Protein AF-A0A9Q3DVD4-F1 (afdb_monomer)

Radius of gyration: 26.74 Å; Cα contacts (8 Å, |Δi|>4): 117; chains: 1; bounding box: 64×51×64 Å

Organism: NCBI:txid1389203

Mean predicted aligned error: 17.6 Å

Structure (mmCIF, N/CA/C/O backbone):
data_AF-A0A9Q3DVD4-F1
#
_entry.id   AF-A0A9Q3DVD4-F1
#
loop_
_atom_site.group_PDB
_atom_site.id
_atom_site.type_symbol
_atom_site.label_atom_id
_atom_site.label_alt_id
_atom_site.label_comp_id
_atom_site.label_asym_id
_atom_site.label_entity_id
_atom_site.label_seq_id
_atom_site.pdbx_PDB_ins_code
_atom_site.Cartn_x
_atom_site.Cartn_y
_atom_site.Cartn_z
_atom_site.occupancy
_atom_site.B_iso_or_equiv
_atom_site.auth_seq_id
_atom_site.auth_comp_id
_atom_site.auth_asym_id
_atom_site.auth_atom_id
_atom_site.pdbx_PDB_model_num
ATOM 1 N N . MET A 1 1 ? 37.129 -24.972 -15.307 1.00 57.19 1 MET A N 1
ATOM 2 C CA . MET A 1 1 ? 36.811 -24.121 -14.140 1.00 57.19 1 MET A CA 1
ATOM 3 C C . MET A 1 1 ? 35.961 -22.974 -14.659 1.00 57.19 1 MET A C 1
ATOM 5 O O . MET A 1 1 ? 36.439 -22.266 -15.532 1.00 57.19 1 MET A O 1
ATOM 9 N N . ASN A 1 2 ? 34.706 -22.847 -14.224 1.00 63.88 2 ASN A N 1
ATOM 10 C CA . ASN A 1 2 ? 33.818 -21.786 -14.709 1.00 63.88 2 ASN A CA 1
ATOM 11 C C . ASN A 1 2 ? 34.117 -20.495 -13.941 1.00 63.88 2 ASN A C 1
ATOM 13 O O . ASN A 1 2 ? 33.761 -20.376 -12.771 1.00 63.88 2 ASN A O 1
ATOM 17 N N . THR A 1 3 ? 34.811 -19.558 -14.580 1.00 70.94 3 THR A N 1
ATOM 18 C CA . THR A 1 3 ? 35.066 -18.216 -14.048 1.00 70.94 3 THR A CA 1
ATOM 19 C C . THR A 1 3 ? 33.910 -17.303 -14.436 1.00 70.94 3 THR A C 1
ATOM 21 O O . THR A 1 3 ? 33.739 -17.017 -15.619 1.00 70.94 3 THR A O 1
ATOM 24 N N . LEU A 1 4 ? 33.118 -16.867 -13.454 1.00 73.31 4 LEU A N 1
ATOM 25 C CA . LEU A 1 4 ? 32.126 -15.811 -13.653 1.00 73.31 4 LEU A CA 1
ATOM 26 C C . LEU A 1 4 ? 32.848 -14.490 -13.922 1.00 73.31 4 LEU A C 1
ATOM 28 O O . LEU A 1 4 ? 33.840 -14.164 -13.264 1.00 73.31 4 LEU A O 1
ATOM 32 N N . THR A 1 5 ? 32.348 -13.742 -14.893 1.00 80.25 5 THR A N 1
ATOM 33 C CA . THR A 1 5 ? 32.834 -12.395 -15.200 1.00 80.25 5 THR A CA 1
ATOM 34 C C . THR A 1 5 ? 32.473 -11.420 -14.062 1.00 80.25 5 THR A C 1
ATOM 36 O O . THR A 1 5 ? 31.500 -11.650 -13.336 1.00 80.25 5 THR A O 1
ATOM 39 N N . PRO A 1 6 ? 33.231 -10.325 -13.855 1.00 77.38 6 PRO A N 1
ATOM 40 C CA . PRO A 1 6 ? 32.937 -9.349 -12.797 1.00 77.38 6 PRO A CA 1
ATOM 41 C C . PRO A 1 6 ? 31.511 -8.771 -12.849 1.00 77.38 6 PRO A C 1
ATOM 43 O O . PRO A 1 6 ? 30.907 -8.522 -11.805 1.00 77.38 6 PRO A O 1
ATOM 46 N N . ASP A 1 7 ? 30.948 -8.620 -14.048 1.00 76.56 7 ASP A N 1
ATOM 47 C CA . ASP A 1 7 ? 29.588 -8.113 -14.257 1.00 76.56 7 ASP A CA 1
ATOM 48 C C . ASP A 1 7 ? 28.519 -9.116 -13.792 1.00 76.56 7 ASP A C 1
ATOM 50 O O . ASP A 1 7 ? 27.531 -8.743 -13.152 1.00 76.56 7 ASP A O 1
ATOM 54 N N . GLU A 1 8 ? 28.748 -10.411 -14.021 1.00 77.25 8 GLU A N 1
ATOM 55 C CA . GLU A 1 8 ? 27.893 -11.482 -13.501 1.00 77.25 8 GLU A CA 1
ATOM 56 C C . GLU A 1 8 ? 27.942 -11.548 -11.967 1.00 77.25 8 GLU A C 1
ATOM 58 O O . GLU A 1 8 ? 26.916 -11.799 -11.331 1.00 77.25 8 GLU A O 1
ATOM 63 N N . TRP A 1 9 ? 29.097 -11.260 -11.350 1.00 77.25 9 TRP A N 1
ATOM 64 C CA . TRP A 1 9 ? 29.223 -11.183 -9.888 1.00 77.25 9 TRP A CA 1
ATOM 65 C C . TRP A 1 9 ? 28.380 -10.046 -9.295 1.00 77.25 9 TRP A C 1
ATOM 67 O O . TRP A 1 9 ? 27.696 -10.245 -8.285 1.00 77.25 9 TRP A O 1
ATOM 77 N N . LEU A 1 10 ? 28.383 -8.871 -9.936 1.00 77.62 10 LEU A N 1
ATOM 78 C CA . LEU A 1 10 ? 27.596 -7.715 -9.501 1.00 77.62 10 LEU A CA 1
ATOM 79 C C . LEU A 1 10 ? 26.090 -7.987 -9.572 1.00 77.62 10 LEU A C 1
ATOM 81 O O . LEU A 1 10 ? 25.378 -7.708 -8.605 1.00 77.62 10 LEU A O 1
ATOM 85 N N . LEU A 1 11 ? 25.608 -8.577 -10.668 1.00 75.88 11 LEU A N 1
ATOM 86 C CA . LEU A 1 11 ? 24.196 -8.946 -10.822 1.00 75.88 11 LEU A CA 1
ATOM 87 C C . LEU A 1 11 ? 23.770 -9.980 -9.776 1.00 75.88 11 LEU A C 1
ATOM 89 O O . LEU A 1 11 ? 22.758 -9.802 -9.095 1.00 75.88 11 LEU A O 1
ATOM 93 N N . GLN A 1 12 ? 24.585 -11.020 -9.572 1.00 70.62 12 GLN A N 1
ATOM 94 C CA . GLN A 1 12 ? 24.274 -12.071 -8.611 1.00 70.62 12 GLN A CA 1
ATOM 95 C C . GLN A 1 12 ? 24.192 -11.524 -7.181 1.00 70.62 12 GLN A C 1
ATOM 97 O O . GLN A 1 12 ? 23.313 -11.923 -6.426 1.00 70.62 12 GLN A O 1
ATOM 102 N N . ASN A 1 13 ? 25.085 -10.617 -6.777 1.00 74.00 13 ASN A N 1
ATOM 103 C CA . ASN A 1 13 ? 25.049 -10.044 -5.429 1.00 74.00 13 ASN A CA 1
ATOM 104 C C . ASN A 1 13 ? 23.958 -8.986 -5.235 1.00 74.00 13 ASN A C 1
ATOM 106 O O . ASN A 1 13 ? 23.413 -8.887 -4.134 1.00 74.00 13 ASN A O 1
ATOM 110 N N . ALA A 1 14 ? 23.608 -8.229 -6.275 1.00 65.88 14 ALA A N 1
ATOM 111 C CA . ALA A 1 14 ? 22.558 -7.219 -6.193 1.00 65.88 14 ALA A CA 1
ATOM 112 C C . ALA A 1 14 ? 21.170 -7.839 -5.951 1.00 65.88 14 ALA A C 1
ATOM 114 O O . ALA A 1 14 ? 20.396 -7.317 -5.144 1.00 65.88 14 ALA A O 1
ATOM 115 N N . ASP A 1 15 ? 20.870 -8.973 -6.591 1.00 65.44 15 ASP A N 1
ATOM 116 C CA . ASP A 1 15 ? 19.558 -9.622 -6.491 1.00 65.44 15 ASP A CA 1
ATOM 117 C C . ASP A 1 15 ? 19.415 -10.562 -5.283 1.00 65.44 15 ASP A C 1
ATOM 119 O O . ASP A 1 15 ? 18.299 -10.785 -4.818 1.00 65.44 15 ASP A O 1
ATOM 123 N N . LYS A 1 16 ? 20.520 -11.037 -4.688 1.00 69.88 16 LYS A N 1
ATOM 124 C CA . LYS A 1 16 ? 20.510 -11.921 -3.497 1.00 69.88 16 LYS A CA 1
ATOM 125 C C . LYS A 1 16 ? 19.785 -11.337 -2.279 1.00 69.88 16 LYS A C 1
ATOM 127 O O . LYS A 1 16 ? 19.317 -12.090 -1.432 1.00 69.88 16 LYS A O 1
ATOM 132 N N . SER A 1 17 ? 19.712 -10.011 -2.168 1.00 69.62 17 SER A N 1
ATOM 133 C CA . SER A 1 17 ? 19.050 -9.327 -1.045 1.00 69.62 17 SER A CA 1
ATOM 134 C C . SER A 1 17 ? 17.585 -8.970 -1.316 1.00 69.62 17 SER A C 1
ATOM 136 O O . SER A 1 17 ? 16.889 -8.488 -0.419 1.00 69.62 17 SER A O 1
ATOM 138 N N . ARG A 1 18 ? 17.092 -9.192 -2.541 1.00 67.44 18 ARG A N 1
ATOM 139 C CA . ARG A 1 18 ? 15.726 -8.838 -2.924 1.00 67.44 18 ARG A CA 1
ATOM 140 C C . ARG A 1 18 ? 14.787 -9.985 -2.576 1.00 67.44 18 ARG A C 1
ATOM 142 O O . ARG A 1 18 ? 14.821 -11.047 -3.187 1.00 67.44 18 ARG A O 1
ATOM 149 N N . ALA A 1 19 ? 13.915 -9.755 -1.599 1.00 70.56 19 ALA A N 1
ATOM 150 C CA . ALA A 1 19 ? 12.778 -10.636 -1.378 1.00 70.56 19 ALA A CA 1
ATOM 151 C C . ALA A 1 19 ? 11.878 -10.641 -2.624 1.00 70.56 19 ALA A C 1
ATOM 153 O O . ALA A 1 19 ? 11.670 -9.596 -3.250 1.00 70.56 19 ALA A O 1
ATOM 154 N N . SER A 1 20 ? 11.333 -11.811 -2.966 1.00 69.25 20 SER A N 1
ATOM 155 C CA . SER A 1 20 ? 10.346 -11.906 -4.042 1.00 69.25 20 SER A CA 1
ATOM 156 C C . SER A 1 20 ? 9.144 -11.014 -3.710 1.00 69.25 20 SER A C 1
ATOM 158 O O . SER A 1 20 ? 8.685 -11.024 -2.562 1.00 69.25 20 SER A O 1
ATOM 160 N N . PRO A 1 21 ? 8.642 -10.213 -4.667 1.00 71.12 21 PRO A N 1
ATOM 161 C CA . PRO A 1 21 ? 7.489 -9.367 -4.415 1.00 71.12 21 PRO A CA 1
ATOM 162 C C . PRO A 1 21 ? 6.277 -10.230 -4.032 1.00 71.12 21 PRO A C 1
ATOM 164 O O . 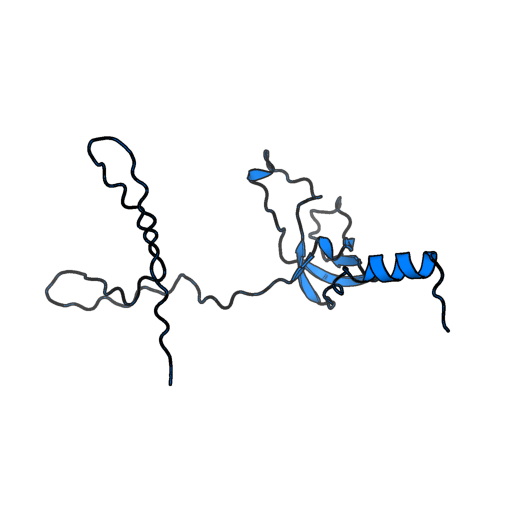PRO A 1 21 ? 6.063 -11.260 -4.666 1.00 71.12 21 PRO A O 1
ATOM 167 N N . PRO A 1 22 ? 5.466 -9.821 -3.043 1.00 76.94 22 PRO A N 1
ATOM 168 C CA . PRO A 1 22 ? 4.201 -10.487 -2.758 1.00 76.94 22 PRO A CA 1
ATOM 169 C C . PRO A 1 22 ? 3.310 -10.538 -4.003 1.00 76.94 22 PRO A C 1
ATOM 171 O O . PRO A 1 22 ? 3.065 -9.514 -4.646 1.00 76.94 22 PRO A O 1
ATOM 174 N N . ASP A 1 23 ? 2.797 -11.712 -4.349 1.00 79.88 23 ASP A N 1
ATOM 175 C CA . ASP A 1 23 ? 1.856 -11.809 -5.457 1.00 79.88 23 ASP A CA 1
ATOM 176 C C . ASP A 1 23 ? 0.483 -11.300 -5.025 1.00 79.88 23 ASP A C 1
ATOM 178 O O . ASP A 1 23 ? -0.122 -11.793 -4.071 1.00 79.88 23 ASP A O 1
ATOM 182 N N . PHE A 1 24 ? -0.011 -10.294 -5.745 1.00 87.62 24 PHE A N 1
ATOM 183 C CA . PHE A 1 24 ? -1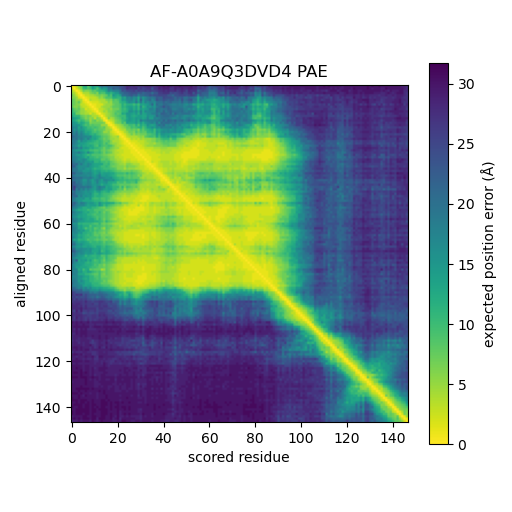.370 -9.808 -5.587 1.00 87.62 24 PHE A CA 1
ATOM 184 C C . PHE A 1 24 ? -2.227 -10.269 -6.757 1.00 87.62 24 PHE A C 1
ATOM 186 O O . PHE A 1 24 ? -1.853 -10.106 -7.923 1.00 87.62 24 PHE A O 1
ATOM 193 N N . ASN A 1 25 ? -3.412 -10.782 -6.444 1.00 89.69 25 ASN A N 1
ATOM 194 C CA . ASN A 1 25 ? -4.385 -11.181 -7.445 1.00 89.69 25 ASN A CA 1
ATOM 195 C C . ASN A 1 25 ? -5.406 -10.058 -7.694 1.00 89.69 25 ASN A C 1
ATOM 197 O O . ASN A 1 25 ? -5.747 -9.308 -6.770 1.00 89.69 25 ASN A O 1
ATOM 201 N N . PRO A 1 26 ? -5.933 -9.933 -8.925 1.00 92.25 26 PRO A N 1
ATOM 202 C CA . PRO A 1 26 ? -7.112 -9.116 -9.188 1.00 92.25 26 PRO A CA 1
ATOM 203 C C . PRO A 1 26 ? -8.244 -9.448 -8.206 1.00 92.25 26 PRO A C 1
ATOM 205 O O . PRO A 1 26 ? -8.500 -10.612 -7.911 1.00 92.25 26 PRO A O 1
ATOM 208 N N . GLY A 1 27 ? -8.905 -8.422 -7.674 1.00 92.00 27 GLY A N 1
ATOM 209 C CA . GLY A 1 27 ? -9.948 -8.548 -6.655 1.00 92.00 27 GLY A CA 1
ATOM 210 C C . GLY A 1 27 ? -9.443 -8.530 -5.209 1.00 92.00 27 GLY A C 1
ATOM 211 O O . GLY A 1 27 ? -10.249 -8.338 -4.301 1.00 92.00 27 GLY A O 1
ATOM 212 N N . ASN A 1 28 ? -8.135 -8.659 -4.958 1.00 93.06 28 ASN A N 1
ATOM 213 C CA . ASN A 1 28 ? -7.600 -8.450 -3.613 1.00 93.06 28 ASN A CA 1
ATOM 214 C C . ASN A 1 28 ? -7.781 -6.992 -3.180 1.00 93.06 28 ASN A C 1
ATOM 216 O O . ASN A 1 28 ? -7.546 -6.062 -3.956 1.00 93.06 28 ASN A O 1
ATOM 220 N N . MET A 1 29 ? -8.177 -6.815 -1.921 1.00 94.06 29 MET A N 1
ATOM 221 C CA . MET A 1 29 ? -8.221 -5.513 -1.268 1.00 94.06 29 MET A CA 1
ATOM 222 C C . MET A 1 29 ? -6.821 -5.170 -0.763 1.00 94.06 29 MET A C 1
ATOM 224 O O . MET A 1 29 ? -6.175 -5.990 -0.107 1.00 94.06 29 MET A O 1
ATOM 228 N N . VAL A 1 30 ? -6.347 -3.963 -1.060 1.00 94.69 30 VAL A N 1
ATOM 229 C CA . VAL A 1 30 ? -5.034 -3.485 -0.618 1.00 94.69 30 VAL A CA 1
ATOM 230 C C . VAL A 1 30 ? -5.117 -2.080 -0.048 1.00 94.69 30 VAL A C 1
ATOM 232 O O . VAL A 1 30 ? -5.833 -1.228 -0.565 1.00 94.69 30 VAL A O 1
ATOM 235 N N . TRP A 1 31 ? -4.349 -1.837 1.003 1.00 95.00 31 TRP A N 1
ATOM 236 C CA . TRP A 1 31 ? -4.047 -0.506 1.498 1.00 95.00 31 TRP A CA 1
ATOM 237 C C . TRP A 1 31 ? -3.040 0.181 0.578 1.00 95.00 31 TRP A C 1
ATOM 239 O O . TRP A 1 31 ? -2.069 -0.434 0.130 1.00 95.00 31 TRP A O 1
ATOM 249 N N . LEU A 1 32 ? -3.239 1.476 0.343 1.00 94.69 32 LEU A N 1
ATOM 250 C CA . LEU A 1 32 ? -2.343 2.311 -0.454 1.00 94.69 32 LEU A CA 1
ATOM 251 C C . LEU A 1 32 ? -1.559 3.273 0.441 1.00 94.69 32 LEU A C 1
ATOM 253 O O . LEU A 1 32 ? -2.134 4.020 1.228 1.00 94.69 32 LEU A O 1
ATOM 257 N N . SER A 1 33 ? -0.237 3.308 0.310 1.00 94.38 33 SER A N 1
ATOM 258 C CA . SER A 1 33 ? 0.592 4.219 1.097 1.00 94.38 33 SER A CA 1
ATOM 259 C C . SER A 1 33 ? 0.359 5.682 0.705 1.00 94.38 33 SER A C 1
ATOM 261 O O . SER A 1 33 ? 0.452 6.052 -0.465 1.00 94.38 33 SER A O 1
ATOM 263 N N . SER A 1 34 ? 0.155 6.552 1.695 1.00 91.38 34 SER A N 1
ATOM 264 C CA . SER A 1 34 ? -0.045 7.993 1.480 1.00 91.38 34 SER A CA 1
ATOM 265 C C . SER A 1 34 ? 1.246 8.782 1.233 1.00 91.38 34 SER A C 1
ATOM 267 O O . SER A 1 34 ? 1.195 9.992 1.026 1.00 91.38 34 SER A O 1
ATOM 269 N N . LYS A 1 35 ? 2.418 8.128 1.238 1.00 88.06 35 LYS A N 1
ATOM 270 C CA . LYS A 1 35 ? 3.741 8.782 1.164 1.00 88.06 35 LYS A CA 1
ATOM 271 C C . LYS A 1 35 ? 3.865 9.811 0.036 1.00 88.06 35 LYS A C 1
ATOM 273 O O . LYS A 1 35 ? 4.477 10.856 0.256 1.00 88.06 35 LYS A O 1
ATOM 278 N N . ASN A 1 36 ? 3.275 9.509 -1.121 1.00 86.50 36 ASN A N 1
ATOM 279 C CA . ASN A 1 36 ? 3.364 10.309 -2.346 1.00 86.50 36 ASN A CA 1
ATOM 280 C C . ASN A 1 36 ? 2.043 11.011 -2.701 1.00 86.50 36 ASN A C 1
ATOM 282 O O . ASN A 1 36 ? 1.908 11.556 -3.794 1.00 86.50 36 ASN A O 1
ATOM 286 N N . ILE A 1 37 ? 1.056 10.988 -1.804 1.00 87.56 37 ILE A N 1
ATOM 287 C CA . ILE A 1 37 ? -0.271 11.555 -2.040 1.00 87.56 37 ILE A CA 1
ATOM 288 C C . ILE A 1 37 ? -0.417 12.803 -1.178 1.00 87.56 37 ILE A C 1
ATOM 290 O O . ILE A 1 37 ? -0.257 12.767 0.041 1.00 87.56 37 ILE A O 1
ATOM 294 N N . LYS A 1 38 ? -0.717 13.932 -1.823 1.00 84.06 38 LYS A N 1
ATOM 295 C CA . LYS A 1 38 ? -1.016 15.183 -1.124 1.00 84.06 38 LYS A CA 1
ATOM 296 C C . LYS A 1 38 ? -2.311 15.017 -0.328 1.00 84.06 38 LYS A C 1
ATOM 298 O O . LYS A 1 38 ? -3.367 14.766 -0.901 1.00 84.06 38 LYS A O 1
ATOM 303 N N . SER A 1 39 ? -2.210 15.147 0.991 1.00 82.88 39 SER A N 1
ATOM 304 C CA . SER A 1 39 ? -3.365 15.181 1.888 1.00 82.88 39 SER A CA 1
ATOM 305 C C . SER A 1 39 ? -3.876 16.614 2.019 1.00 82.88 39 SER A C 1
ATOM 307 O O . SER A 1 39 ? -3.086 17.554 2.001 1.00 82.88 39 SER A O 1
ATOM 309 N N . ALA A 1 40 ? -5.186 16.778 2.200 1.00 83.19 40 ALA A N 1
ATOM 310 C CA . ALA A 1 40 ? -5.789 18.071 2.530 1.00 83.19 40 ALA A CA 1
ATOM 311 C C . ALA A 1 40 ? -5.484 18.523 3.973 1.00 83.19 40 ALA A C 1
ATOM 313 O O . ALA A 1 40 ? -5.790 19.652 4.347 1.00 83.19 40 ALA A O 1
ATOM 314 N N . ARG A 1 41 ? -4.912 17.644 4.809 1.00 84.81 41 ARG A N 1
ATOM 315 C CA . ARG A 1 41 ? -4.605 17.966 6.205 1.00 84.81 41 ARG A CA 1
ATOM 316 C C . ARG A 1 41 ? -3.418 18.933 6.320 1.00 84.81 41 ARG A C 1
ATOM 318 O O . ARG A 1 41 ? -2.469 18.822 5.547 1.00 84.81 41 ARG A O 1
ATOM 325 N N . PRO A 1 42 ? -3.415 19.814 7.339 1.00 82.69 42 PRO A N 1
ATOM 326 C CA . PRO A 1 42 ? -2.387 20.845 7.495 1.00 82.69 42 PRO A CA 1
ATOM 327 C C . PRO A 1 42 ? -1.007 20.282 7.859 1.00 82.69 42 PRO A C 1
ATOM 329 O O . PRO A 1 42 ? 0.007 20.905 7.563 1.00 82.69 42 PRO A O 1
ATOM 332 N N . THR A 1 43 ? -0.939 19.107 8.501 1.00 84.88 43 THR A N 1
ATOM 333 C CA . THR A 1 43 ? 0.331 18.488 8.906 1.00 84.88 43 THR A CA 1
ATOM 334 C C . THR A 1 43 ? 0.395 17.004 8.555 1.00 84.88 43 THR A C 1
ATOM 336 O O . THR A 1 43 ? -0.557 16.246 8.750 1.00 84.88 43 THR A O 1
ATOM 339 N N . LYS A 1 44 ? 1.573 16.557 8.098 1.00 84.50 44 LYS A N 1
ATOM 340 C CA . LYS A 1 44 ? 1.846 15.150 7.747 1.00 84.50 44 LYS A CA 1
ATOM 341 C C . LYS A 1 44 ? 1.791 14.206 8.956 1.00 84.50 44 LYS A C 1
ATOM 343 O O . LYS A 1 44 ? 1.504 13.025 8.808 1.00 84.50 44 LYS A O 1
ATOM 348 N N . LYS A 1 45 ? 2.026 14.715 10.172 1.00 84.38 45 LYS A N 1
ATOM 349 C CA . LYS A 1 45 ? 1.950 13.917 11.410 1.00 84.38 45 LYS A CA 1
ATOM 350 C C . LYS A 1 45 ? 0.527 13.42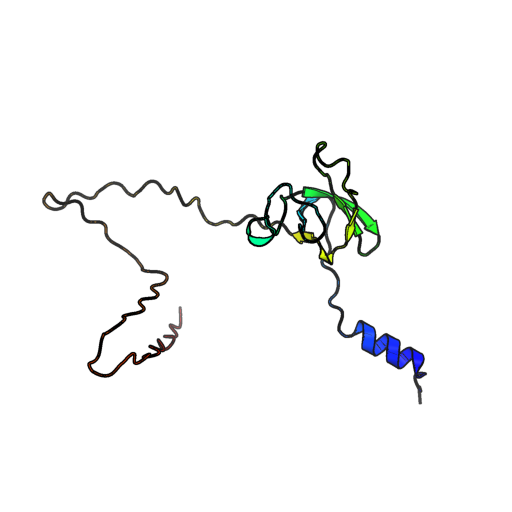9 11.699 1.00 84.38 45 LYS A C 1
ATOM 352 O O . LYS A 1 45 ? 0.361 12.376 12.301 1.00 84.38 45 LYS A O 1
ATOM 357 N N . LEU A 1 46 ? -0.474 14.188 11.254 1.00 85.69 46 LEU A N 1
ATOM 358 C CA . LEU A 1 46 ? -1.889 13.866 11.425 1.00 85.69 46 LEU A CA 1
ATOM 359 C C . LEU A 1 46 ? -2.525 13.294 10.154 1.00 85.69 46 LEU A C 1
ATOM 361 O O . LEU A 1 46 ? -3.734 13.071 10.144 1.00 85.69 46 LEU A O 1
ATOM 365 N N . SER A 1 47 ? -1.758 13.095 9.077 1.00 87.38 47 SER A N 1
ATOM 366 C CA . SER A 1 47 ? -2.266 12.443 7.870 1.00 87.38 47 SER A CA 1
ATOM 367 C C . SER A 1 47 ? -2.273 10.930 8.036 1.00 87.38 47 SER A C 1
ATOM 369 O O . SER A 1 47 ? -1.362 10.357 8.634 1.00 87.38 47 SER A O 1
ATOM 371 N N . GLU A 1 48 ? -3.279 10.286 7.456 1.00 89.88 48 GLU A N 1
ATOM 372 C CA . GLU A 1 48 ? -3.344 8.831 7.352 1.00 89.88 48 GLU A CA 1
ATOM 373 C C . GLU A 1 48 ? -2.088 8.298 6.664 1.00 89.88 48 GLU A C 1
ATOM 375 O O . GLU A 1 48 ? -1.668 8.831 5.639 1.00 89.88 48 GLU A O 1
ATOM 380 N N . ARG A 1 49 ? -1.474 7.251 7.220 1.00 91.12 49 ARG A N 1
ATOM 381 C CA . ARG A 1 49 ? -0.299 6.588 6.625 1.00 91.12 49 ARG A CA 1
ATOM 382 C C . ARG A 1 49 ? -0.686 5.648 5.480 1.00 91.12 49 ARG A C 1
ATOM 384 O O . ARG A 1 49 ? 0.061 5.510 4.509 1.00 91.12 49 ARG A O 1
ATOM 391 N N . TRP A 1 50 ? -1.838 5.008 5.632 1.00 93.44 50 TRP A N 1
ATOM 392 C CA . TRP A 1 50 ? -2.417 4.054 4.703 1.00 93.44 50 TRP A CA 1
ATOM 393 C C . TRP A 1 50 ? -3.825 4.514 4.375 1.00 93.44 50 TRP A C 1
ATOM 395 O O . TRP A 1 50 ? -4.640 4.739 5.265 1.00 93.44 50 TRP A O 1
ATOM 405 N N . LEU A 1 51 ? -4.066 4.699 3.090 1.00 92.25 51 LEU A N 1
ATOM 406 C CA . LEU A 1 51 ? -5.347 5.054 2.517 1.00 92.25 51 LEU A CA 1
ATOM 407 C C . LEU A 1 51 ? -6.087 3.768 2.194 1.00 92.25 51 LEU A C 1
ATOM 409 O O . LEU A 1 51 ? -5.428 2.794 1.833 1.00 92.25 51 LEU A O 1
ATOM 413 N N . GLY A 1 52 ? -7.413 3.831 2.332 1.00 88.94 52 GLY A N 1
ATOM 414 C CA . GLY A 1 52 ? -8.393 2.741 2.350 1.00 88.94 52 GLY A CA 1
ATOM 415 C C . GLY A 1 52 ? -8.103 1.460 1.557 1.00 88.94 52 GLY A C 1
ATOM 416 O O . GLY A 1 52 ? -7.286 1.432 0.640 1.00 88.94 52 GLY A O 1
ATOM 417 N N . PRO A 1 53 ? -8.840 0.379 1.853 1.00 93.19 5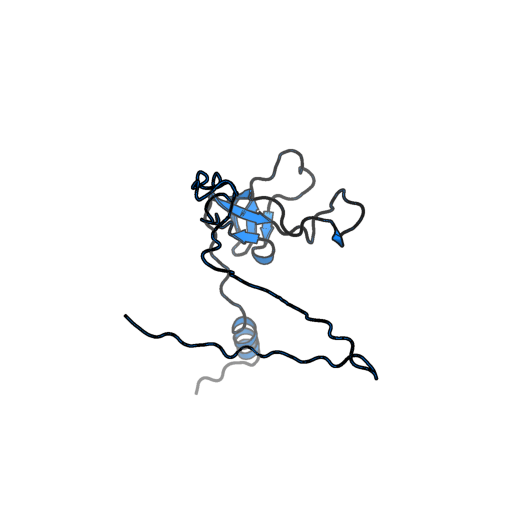3 PRO A N 1
ATOM 418 C CA . PRO A 1 53 ? -8.778 -0.810 1.025 1.00 93.19 53 PRO A CA 1
ATOM 419 C C . PRO A 1 53 ? -9.329 -0.498 -0.370 1.00 93.19 53 PRO A C 1
ATOM 421 O O . PRO A 1 53 ? -10.517 -0.223 -0.544 1.00 93.19 53 PRO A O 1
ATOM 424 N N . PHE A 1 54 ? -8.460 -0.555 -1.373 1.00 94.94 54 PHE A N 1
ATOM 425 C CA . PHE A 1 54 ? -8.830 -0.457 -2.778 1.00 94.94 54 PHE A CA 1
ATOM 426 C C . PHE A 1 54 ? -8.702 -1.829 -3.435 1.00 94.94 54 PHE A C 1
ATOM 428 O O . PHE A 1 54 ? -7.710 -2.525 -3.203 1.00 94.94 54 PHE A O 1
ATOM 435 N N . PRO A 1 55 ? -9.662 -2.237 -4.278 1.00 95.44 55 PRO A N 1
ATOM 436 C CA . PRO A 1 55 ? -9.538 -3.487 -4.998 1.00 95.44 55 PRO A CA 1
ATOM 437 C C . PRO A 1 55 ? -8.558 -3.332 -6.165 1.00 95.44 55 PRO A C 1
ATOM 439 O O . PRO A 1 55 ? -8.591 -2.346 -6.915 1.00 95.44 55 PRO A O 1
ATOM 442 N N . ILE A 1 56 ? -7.705 -4.337 -6.344 1.00 95.69 56 ILE A N 1
ATOM 443 C CA . ILE A 1 56 ? -6.830 -4.456 -7.512 1.00 95.69 56 ILE A CA 1
ATOM 444 C C . ILE A 1 56 ? -7.670 -4.860 -8.723 1.00 95.69 56 ILE A C 1
ATOM 446 O O . ILE A 1 56 ? -8.371 -5.866 -8.696 1.00 95.69 56 ILE A O 1
ATOM 450 N N . LEU A 1 57 ? -7.569 -4.100 -9.810 1.00 95.94 57 LEU A N 1
ATOM 451 C CA . LEU A 1 57 ? -8.222 -4.410 -11.080 1.00 95.94 57 LEU A CA 1
ATOM 452 C C . LEU A 1 57 ? -7.387 -5.372 -11.922 1.00 95.94 57 LEU A C 1
ATOM 454 O O . LEU A 1 57 ? -7.911 -6.346 -12.450 1.00 95.94 57 LEU A O 1
ATOM 458 N N . LYS A 1 58 ? -6.091 -5.085 -12.078 1.00 94.38 58 LYS A N 1
ATOM 459 C CA . LYS A 1 58 ? -5.166 -5.919 -12.857 1.00 94.38 58 LYS A CA 1
ATOM 460 C C . LYS A 1 58 ? -3.706 -5.624 -12.533 1.00 94.38 58 LYS A C 1
ATOM 462 O O . LYS A 1 58 ? -3.364 -4.514 -12.123 1.00 94.38 58 LYS A O 1
ATOM 467 N N . LYS A 1 59 ? -2.840 -6.602 -12.795 1.00 93.69 59 LYS A N 1
ATOM 468 C CA . LYS A 1 59 ? -1.386 -6.417 -12.853 1.00 93.69 59 LYS A CA 1
ATOM 469 C C . LYS A 1 59 ? -1.032 -5.748 -14.182 1.00 93.69 59 LYS A C 1
ATOM 471 O O . LYS A 1 59 ? -1.459 -6.217 -15.233 1.00 93.69 59 LYS A O 1
ATOM 476 N N . VAL A 1 60 ? -0.325 -4.621 -14.131 1.00 92.06 60 VAL A N 1
ATOM 477 C CA . VAL A 1 60 ? 0.085 -3.868 -15.331 1.00 92.06 60 VAL A CA 1
ATOM 478 C C . VAL A 1 60 ? 1.486 -4.292 -15.750 1.00 92.06 60 VAL A C 1
ATOM 480 O O . VAL A 1 60 ? 1.712 -4.614 -16.909 1.00 92.06 60 VAL A O 1
ATOM 483 N N . ILE A 1 61 ? 2.413 -4.317 -14.790 1.00 89.81 61 ILE A N 1
ATOM 484 C CA . ILE A 1 61 ? 3.810 -4.746 -14.949 1.00 89.81 61 ILE A CA 1
ATOM 485 C C . ILE A 1 61 ? 4.161 -5.642 -13.750 1.00 89.81 61 ILE A C 1
ATOM 487 O O . ILE A 1 61 ? 3.441 -5.663 -12.750 1.00 89.81 61 ILE A O 1
ATOM 491 N N . THR A 1 62 ? 5.285 -6.359 -13.806 1.00 87.94 62 THR A N 1
ATOM 492 C CA . THR A 1 62 ? 5.819 -7.227 -12.743 1.00 87.94 62 THR A CA 1
ATOM 493 C C . THR A 1 62 ? 5.713 -6.628 -11.338 1.00 87.94 62 THR A C 1
ATOM 495 O O . THR A 1 62 ? 5.451 -7.362 -10.388 1.00 87.94 62 THR A O 1
ATOM 498 N N . HIS A 1 63 ? 5.905 -5.314 -11.185 1.00 88.81 63 HIS A N 1
ATOM 499 C CA . HIS A 1 63 ? 5.916 -4.628 -9.886 1.00 88.81 63 HIS A CA 1
ATOM 500 C C . HIS A 1 63 ? 4.878 -3.507 -9.779 1.00 88.81 63 HIS A C 1
ATOM 502 O O . HIS A 1 63 ? 4.974 -2.709 -8.850 1.00 88.81 63 HIS A O 1
ATOM 508 N N . ALA A 1 64 ? 3.915 -3.420 -10.704 1.00 92.38 64 ALA A N 1
ATOM 509 C CA . ALA A 1 64 ? 2.924 -2.348 -10.728 1.00 92.38 64 ALA A CA 1
ATOM 510 C C . ALA A 1 64 ? 1.504 -2.870 -10.980 1.00 92.38 64 ALA A C 1
ATOM 512 O O . ALA A 1 64 ? 1.258 -3.627 -11.924 1.00 92.38 64 ALA A O 1
ATOM 513 N N . TYR A 1 65 ? 0.564 -2.416 -10.156 1.00 94.88 65 TYR A N 1
ATOM 514 C CA . TYR A 1 65 ? -0.829 -2.855 -10.153 1.00 94.88 65 TYR A CA 1
ATOM 515 C C . TYR A 1 65 ? -1.773 -1.673 -10.353 1.00 94.88 65 TYR A C 1
ATOM 517 O O . TYR A 1 65 ? -1.525 -0.572 -9.863 1.00 94.88 65 TYR A O 1
ATOM 525 N N . HIS A 1 66 ? -2.864 -1.911 -11.078 1.00 95.75 66 HIS A N 1
ATOM 526 C CA . HIS A 1 66 ? -3.935 -0.946 -11.293 1.00 95.75 66 HIS A CA 1
ATOM 527 C C . HIS A 1 66 ? -4.983 -1.107 -10.188 1.00 95.75 66 HIS A C 1
ATOM 529 O O . HIS A 1 66 ? -5.572 -2.180 -10.058 1.00 95.75 66 HIS A O 1
ATOM 535 N N . LEU A 1 67 ? -5.227 -0.051 -9.415 1.00 95.94 67 LEU A N 1
ATOM 536 C CA . LEU A 1 67 ? -6.243 0.002 -8.366 1.00 95.94 67 LEU A CA 1
ATOM 537 C C . LEU A 1 67 ? -7.519 0.697 -8.837 1.00 95.94 67 LEU A C 1
ATOM 539 O O . LEU A 1 67 ? -7.477 1.653 -9.612 1.00 95.94 67 LEU A O 1
ATOM 543 N N . LYS A 1 68 ? -8.663 0.277 -8.296 1.00 95.56 68 LYS A N 1
ATOM 544 C CA . LYS A 1 68 ? -9.919 1.017 -8.441 1.00 95.56 68 LYS A CA 1
ATOM 545 C C . LYS A 1 68 ? -9.952 2.171 -7.439 1.00 95.56 68 LYS A C 1
ATOM 547 O O . LYS A 1 68 ? -10.376 1.999 -6.298 1.00 95.56 68 LYS A O 1
ATOM 552 N N . LEU A 1 69 ? -9.500 3.345 -7.871 1.00 94.19 69 LEU A N 1
ATOM 553 C CA . LEU A 1 69 ? -9.562 4.550 -7.049 1.00 94.19 69 LEU A CA 1
ATOM 554 C C . LEU A 1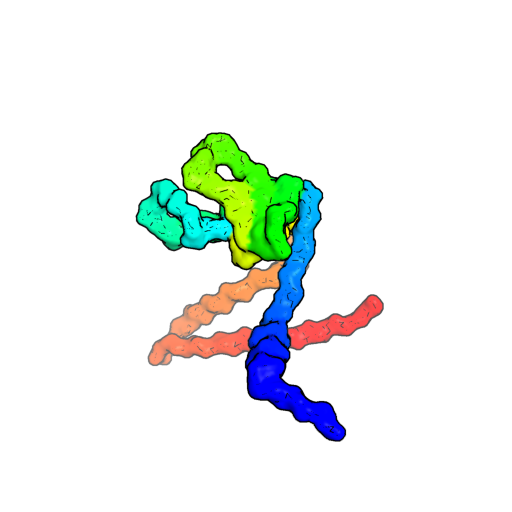 69 ? -10.964 5.190 -7.066 1.00 94.19 69 LEU A C 1
ATOM 556 O O . LEU A 1 69 ? -11.700 5.050 -8.049 1.00 94.19 69 LEU A O 1
ATOM 560 N N . PRO A 1 70 ? -11.340 5.930 -6.008 1.00 91.88 70 PRO A N 1
ATOM 561 C CA . PRO A 1 70 ? -12.559 6.726 -5.985 1.00 91.88 70 PRO A CA 1
ATOM 562 C C . PRO A 1 70 ? -12.549 7.798 -7.080 1.00 91.88 70 PRO A C 1
ATOM 564 O O . PRO A 1 70 ? -11.521 8.419 -7.351 1.00 91.88 70 PRO A O 1
ATOM 567 N N . SER A 1 71 ? -13.719 8.099 -7.645 1.00 90.00 71 SER A N 1
ATOM 568 C CA . SER A 1 71 ? -13.877 9.102 -8.711 1.00 90.00 71 SER A CA 1
ATOM 569 C C . SER A 1 71 ? -13.470 10.523 -8.304 1.00 90.00 71 SER A C 1
ATOM 571 O O . SER A 1 71 ? -13.216 11.348 -9.174 1.00 90.00 71 SER A O 1
ATOM 573 N N . GLN A 1 72 ? -13.381 10.814 -7.006 1.00 89.38 72 GLN A N 1
ATOM 574 C CA . GLN A 1 72 ? -12.876 12.078 -6.458 1.00 89.38 72 GLN A CA 1
ATOM 575 C C . GLN A 1 72 ? -11.355 12.259 -6.631 1.00 89.38 72 GLN A C 1
ATOM 577 O O . GLN A 1 72 ? -10.858 13.381 -6.592 1.00 89.38 72 GLN A O 1
ATOM 582 N N . TRP A 1 73 ? -10.593 11.182 -6.846 1.00 89.44 73 TRP A N 1
ATOM 583 C CA . TRP A 1 73 ? -9.125 11.207 -6.920 1.00 89.44 73 TRP A CA 1
ATOM 584 C C . TRP A 1 73 ? -8.608 11.193 -8.362 1.00 89.44 73 TRP A C 1
ATOM 586 O O . TRP A 1 73 ? -7.612 10.547 -8.670 1.00 89.44 73 TRP A O 1
ATOM 596 N N . LYS A 1 74 ? -9.271 11.930 -9.262 1.00 85.81 74 LYS A N 1
ATOM 597 C CA . LYS A 1 74 ? -8.933 11.942 -10.702 1.00 85.81 74 LYS A CA 1
ATOM 598 C C . LYS A 1 74 ? -7.511 12.418 -11.006 1.00 85.81 74 LYS A C 1
ATOM 600 O O . LYS A 1 74 ? -6.969 12.073 -12.046 1.00 85.81 74 LYS A O 1
ATOM 605 N N . TRP A 1 75 ? -6.928 13.226 -10.122 1.00 89.62 75 TRP A N 1
ATOM 606 C CA . TRP A 1 75 ? -5.577 13.770 -10.279 1.00 89.62 75 TRP A CA 1
ATOM 607 C C . TRP A 1 75 ? -4.471 12.772 -9.897 1.00 89.62 75 TRP A C 1
ATOM 609 O O . TRP A 1 75 ? -3.301 13.034 -10.161 1.00 89.62 75 TRP A O 1
ATOM 619 N N . ILE A 1 76 ? -4.820 11.642 -9.271 1.00 91.56 76 ILE A N 1
ATOM 620 C CA . ILE A 1 76 ? -3.875 10.597 -8.874 1.00 91.56 76 ILE A CA 1
ATOM 621 C C . ILE A 1 76 ? -3.900 9.490 -9.928 1.00 91.56 76 ILE A C 1
ATOM 623 O O . ILE A 1 76 ? -4.960 8.971 -10.276 1.00 91.56 76 ILE A O 1
ATOM 627 N N . HIS A 1 77 ? -2.726 9.088 -10.412 1.00 92.69 77 HIS A N 1
ATOM 628 C CA . HIS A 1 77 ? -2.625 7.952 -11.324 1.00 92.69 77 HIS A CA 1
ATOM 629 C C . HIS A 1 77 ? -3.027 6.647 -10.617 1.00 92.69 77 HIS A C 1
ATOM 631 O O . HIS A 1 77 ? -2.530 6.374 -9.527 1.00 92.69 77 HIS A O 1
ATOM 637 N N . PRO A 1 78 ? -3.876 5.800 -11.228 1.00 94.19 78 PRO A N 1
ATOM 638 C CA . PRO A 1 78 ? -4.414 4.612 -10.565 1.00 94.19 78 PRO A CA 1
ATOM 639 C C . PRO A 1 78 ? -3.456 3.406 -10.577 1.00 94.19 78 PRO A C 1
ATOM 641 O O . PRO A 1 78 ? -3.837 2.316 -10.152 1.00 94.19 78 PRO A O 1
ATOM 644 N N . VAL A 1 79 ? -2.225 3.570 -11.076 1.00 94.88 79 VAL A N 1
ATOM 645 C CA . VAL A 1 79 ? -1.211 2.510 -11.167 1.00 94.88 79 VAL A CA 1
ATOM 646 C C . VAL A 1 79 ? -0.126 2.751 -10.123 1.00 94.88 79 VAL A C 1
ATOM 648 O O . VAL A 1 79 ? 0.528 3.792 -10.137 1.00 94.88 79 VAL A O 1
ATOM 651 N N . PHE A 1 80 ? 0.092 1.771 -9.246 1.00 94.31 80 PHE A N 1
ATOM 652 C CA . PHE A 1 80 ? 1.016 1.881 -8.117 1.00 94.31 80 PHE A CA 1
ATOM 653 C C . PHE A 1 80 ? 2.001 0.723 -8.059 1.00 94.31 80 PHE A C 1
ATOM 655 O O . PHE A 1 80 ? 1.673 -0.411 -8.411 1.00 94.31 80 PHE A O 1
ATOM 662 N N . GLN A 1 81 ? 3.209 1.017 -7.576 1.00 93.00 81 GLN A N 1
ATOM 663 C CA . GLN A 1 81 ? 4.238 0.012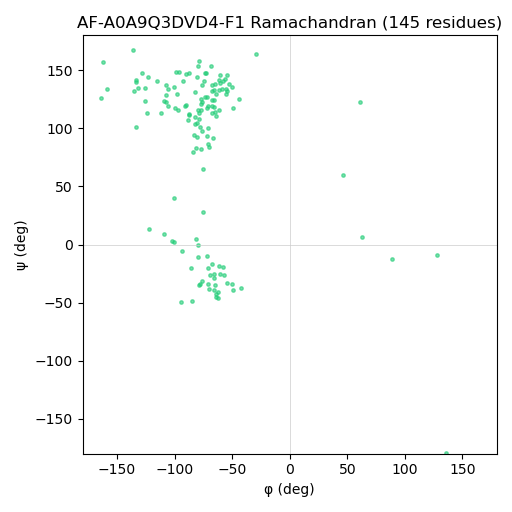 -7.342 1.00 93.00 81 GLN A CA 1
ATOM 664 C C . GLN A 1 81 ? 3.904 -0.845 -6.111 1.00 93.00 81 GLN A C 1
ATOM 666 O O . GLN A 1 81 ? 3.375 -0.340 -5.125 1.00 93.00 81 GLN A O 1
ATOM 671 N N . ILE A 1 82 ? 4.300 -2.118 -6.134 1.00 91.56 82 ILE A N 1
ATOM 672 C CA . ILE A 1 82 ? 4.153 -3.090 -5.038 1.00 91.56 82 ILE A CA 1
ATOM 673 C C . ILE A 1 82 ? 4.646 -2.589 -3.671 1.00 91.56 82 ILE A C 1
ATOM 675 O O . ILE A 1 82 ? 4.042 -2.899 -2.655 1.00 91.56 82 ILE A O 1
ATOM 679 N N . SER A 1 83 ? 5.693 -1.761 -3.635 1.00 91.25 83 SER A N 1
ATOM 680 C CA . SER A 1 83 ? 6.261 -1.184 -2.405 1.00 91.25 83 SER A CA 1
ATOM 681 C C . SER A 1 83 ? 5.340 -0.181 -1.698 1.00 91.25 83 SER A C 1
ATOM 683 O O . SER A 1 83 ? 5.570 0.164 -0.537 1.00 91.25 83 SER A O 1
ATOM 685 N N . LEU A 1 84 ? 4.320 0.315 -2.400 1.00 93.25 84 LEU A N 1
ATOM 686 C CA . LEU A 1 84 ? 3.318 1.247 -1.887 1.00 93.25 84 LEU A CA 1
ATOM 687 C C . LEU A 1 84 ? 2.009 0.546 -1.513 1.00 93.25 84 LEU A C 1
ATOM 689 O O . LEU A 1 84 ? 1.070 1.232 -1.113 1.00 93.25 84 LEU A O 1
ATOM 693 N N . LEU A 1 85 ? 1.940 -0.779 -1.651 1.00 93.50 85 LEU A N 1
ATOM 694 C CA . LEU A 1 85 ? 0.742 -1.574 -1.416 1.00 93.50 85 LEU A CA 1
ATOM 695 C C . LEU A 1 85 ? 0.952 -2.518 -0.237 1.00 93.50 85 LEU A C 1
ATOM 697 O O . LEU A 1 85 ? 2.010 -3.127 -0.092 1.00 93.50 85 LEU A O 1
ATOM 701 N N . GLU A 1 86 ? -0.082 -2.675 0.577 1.00 92.19 86 GLU A N 1
ATOM 702 C CA . GLU A 1 86 ? -0.119 -3.666 1.648 1.00 92.19 86 GLU A CA 1
ATOM 703 C C . GLU A 1 86 ? -1.440 -4.435 1.582 1.00 92.19 86 GLU A C 1
ATOM 705 O O . GLU A 1 86 ? -2.499 -3.844 1.388 1.00 92.19 86 GLU A O 1
ATOM 710 N N . LEU A 1 87 ? -1.393 -5.764 1.707 1.00 92.00 87 LEU A N 1
ATOM 711 C CA . LEU A 1 87 ? -2.600 -6.586 1.618 1.00 92.00 87 LEU A CA 1
ATOM 712 C C . LEU A 1 87 ? -3.556 -6.254 2.771 1.00 92.00 87 LEU A C 1
ATOM 714 O O . LEU A 1 87 ? -3.159 -6.262 3.939 1.00 92.00 87 LEU A O 1
ATOM 718 N N . PHE A 1 88 ? -4.823 -5.997 2.454 1.00 90.38 88 PHE A N 1
ATOM 719 C CA . PHE A 1 88 ? -5.851 -5.788 3.465 1.00 90.38 88 PHE A CA 1
ATOM 720 C C . PHE A 1 88 ? -6.163 -7.115 4.162 1.00 90.38 88 PHE A C 1
ATOM 722 O O . PHE A 1 88 ? -6.610 -8.071 3.529 1.00 90.38 88 PHE A O 1
ATOM 729 N N . LYS A 1 89 ? -5.935 -7.168 5.476 1.00 85.06 89 LYS A N 1
ATOM 730 C CA . LYS A 1 89 ? -6.303 -8.302 6.327 1.00 85.06 89 LYS A CA 1
ATOM 731 C C . LYS A 1 89 ? -7.512 -7.902 7.159 1.00 85.06 89 LYS A C 1
ATOM 733 O O . LYS A 1 89 ? -7.427 -6.963 7.947 1.00 85.06 89 LYS A O 1
ATOM 738 N N . THR A 1 90 ? -8.623 -8.611 7.003 1.00 78.69 90 THR A N 1
ATOM 739 C CA . THR A 1 90 ? -9.758 -8.484 7.920 1.00 78.69 90 THR A CA 1
ATOM 740 C C . THR A 1 90 ? -9.335 -9.042 9.273 1.00 78.69 90 THR A C 1
ATOM 742 O O . THR A 1 90 ? -9.059 -10.235 9.389 1.00 78.69 90 THR A O 1
ATOM 745 N N . SER A 1 91 ? -9.235 -8.195 10.294 1.00 70.25 91 SER A N 1
ATOM 746 C CA . SER A 1 91 ? -9.020 -8.674 11.656 1.00 70.25 91 SER A CA 1
ATOM 747 C C . SER A 1 91 ? -10.264 -9.429 12.123 1.00 70.25 91 SER A C 1
ATOM 749 O O . SER A 1 91 ? -11.327 -8.829 12.248 1.00 70.25 91 SER A O 1
ATOM 751 N N . THR A 1 92 ? -10.126 -10.714 12.447 1.00 67.06 92 THR A N 1
ATOM 752 C CA . THR A 1 92 ? -11.157 -11.520 13.132 1.00 67.06 92 THR A CA 1
ATOM 753 C C . THR A 1 92 ? -11.238 -11.173 14.625 1.00 67.06 92 THR A C 1
ATOM 755 O O . THR A 1 92 ? -11.544 -12.027 15.449 1.00 67.06 92 THR A O 1
ATOM 758 N N . ILE A 1 93 ? -10.889 -9.941 15.013 1.00 65.94 93 ILE A N 1
ATOM 759 C CA . ILE A 1 93 ? -11.095 -9.505 16.393 1.00 65.94 93 ILE A CA 1
ATOM 760 C C . ILE A 1 93 ? -12.611 -9.327 16.528 1.00 65.94 93 ILE A C 1
ATOM 762 O O . ILE A 1 93 ? -13.175 -8.527 15.775 1.00 65.94 93 ILE A O 1
ATOM 766 N N . PRO A 1 94 ? -13.284 -10.098 17.401 1.00 65.62 94 PRO A N 1
ATOM 767 C CA . PRO A 1 94 ? -14.708 -9.923 17.628 1.00 65.62 94 PRO A CA 1
ATOM 768 C C . PRO A 1 94 ? -14.972 -8.476 18.050 1.00 65.62 94 PRO A C 1
ATOM 770 O O . PRO A 1 94 ? -14.151 -7.855 18.725 1.00 65.62 94 PRO A O 1
ATOM 773 N N . ASN A 1 95 ? -16.089 -7.930 17.575 1.00 63.91 95 ASN A N 1
ATOM 774 C CA . ASN A 1 95 ? -16.504 -6.552 17.807 1.00 63.91 95 ASN A CA 1
ATOM 775 C C . ASN A 1 95 ? -16.291 -6.156 19.289 1.00 63.91 95 ASN A C 1
ATOM 777 O O . ASN A 1 95 ? -16.827 -6.847 20.153 1.00 63.91 95 ASN A O 1
ATOM 781 N N . PRO A 1 96 ? -15.553 -5.069 19.604 1.00 58.66 96 PRO A N 1
ATOM 782 C CA . PRO A 1 96 ? -15.384 -4.587 20.979 1.00 58.66 96 PRO A CA 1
ATOM 783 C C . PRO A 1 96 ? -16.710 -4.253 21.669 1.00 58.66 96 PRO A C 1
ATOM 785 O O . PRO A 1 96 ? -16.772 -4.208 22.892 1.00 58.66 96 PRO A O 1
ATOM 788 N N . HIS A 1 97 ? -17.776 -4.052 20.890 1.00 55.34 97 HIS A N 1
ATOM 789 C CA . HIS A 1 97 ? -19.147 -4.098 21.381 1.00 55.34 97 HIS A CA 1
ATOM 790 C C . HIS A 1 97 ? -19.580 -5.552 21.618 1.00 55.34 97 HIS A C 1
ATOM 792 O O . HIS A 1 97 ? -20.463 -6.067 20.932 1.00 55.34 97 HIS A O 1
ATOM 798 N N . GLN A 1 98 ? -18.949 -6.232 22.575 1.00 59.75 98 GLN A N 1
ATOM 799 C CA . GLN A 1 98 ? -19.689 -7.232 23.332 1.00 59.75 98 GLN A CA 1
ATOM 800 C C . GLN A 1 98 ? -20.630 -6.450 24.242 1.00 59.75 98 GLN A C 1
ATOM 802 O O . GLN A 1 98 ? -20.190 -5.535 24.941 1.00 59.75 98 GLN A O 1
ATOM 807 N N . GLU A 1 99 ? -21.925 -6.762 24.192 1.00 69.31 99 GLU A N 1
ATOM 808 C CA . GLU A 1 99 ? -22.823 -6.301 25.246 1.00 69.31 99 GLU A CA 1
ATOM 809 C C . GLU A 1 99 ? -22.237 -6.781 26.578 1.00 69.31 99 GLU A C 1
ATOM 811 O O . GLU A 1 99 ? -21.790 -7.935 26.658 1.00 69.31 99 GLU A O 1
ATOM 816 N N . PRO A 1 100 ? -22.140 -5.896 27.587 1.00 71.44 100 PRO A N 1
ATOM 817 C CA . PRO A 1 100 ? -21.660 -6.314 28.889 1.00 71.44 100 PRO A CA 1
ATOM 818 C C . PRO A 1 100 ? -22.483 -7.527 29.346 1.00 71.44 100 PRO A C 1
ATOM 820 O O . PRO A 1 100 ? -23.699 -7.546 29.121 1.00 71.44 100 PRO A O 1
ATOM 823 N N . PRO A 1 101 ? -21.852 -8.558 29.939 1.00 74.69 101 PRO A N 1
ATOM 824 C CA . PRO A 1 101 ? -22.606 -9.666 30.506 1.00 74.69 101 PRO A CA 1
ATOM 825 C C . PRO A 1 101 ? -23.648 -9.118 31.497 1.00 74.69 101 PRO A C 1
ATOM 827 O O . PRO A 1 101 ? -23.386 -8.102 32.149 1.00 74.69 101 PRO A O 1
ATOM 830 N N . PRO A 1 102 ? -24.833 -9.743 31.599 1.00 79.12 102 PRO A N 1
ATOM 831 C CA . PRO A 1 102 ? -25.862 -9.291 32.526 1.00 79.12 102 PRO A CA 1
ATOM 832 C C . PRO A 1 102 ? -25.318 -9.280 33.968 1.00 79.12 102 PRO A C 1
ATOM 834 O O . PRO A 1 102 ? -24.575 -10.197 34.331 1.00 79.12 102 PRO A O 1
ATOM 837 N N . PRO A 1 103 ? -25.674 -8.272 34.787 1.00 63.12 103 PRO A N 1
ATOM 838 C CA . PRO A 1 103 ? -25.203 -8.173 36.164 1.00 63.12 103 PRO A CA 1
ATOM 839 C C . PRO A 1 103 ? -25.674 -9.381 36.982 1.00 63.12 103 PRO A C 1
ATOM 841 O O . PRO A 1 103 ? -26.843 -9.771 36.929 1.00 63.12 103 PRO A O 1
ATOM 844 N N . ILE A 1 104 ? -24.756 -9.977 37.743 1.00 59.84 104 ILE A N 1
ATOM 845 C CA . ILE A 1 104 ? -25.062 -11.016 38.727 1.00 59.84 104 ILE A CA 1
ATOM 846 C C . ILE A 1 104 ? -25.305 -10.298 40.058 1.00 59.84 104 ILE A C 1
ATOM 848 O O . ILE A 1 104 ? -24.419 -9.610 40.552 1.00 59.84 104 ILE A O 1
ATOM 852 N N . ILE A 1 105 ? -26.505 -10.429 40.627 1.00 56.03 105 ILE A N 1
ATOM 853 C CA . ILE A 1 105 ? -26.864 -9.796 41.904 1.00 56.03 105 ILE A CA 1
ATOM 854 C C . ILE A 1 105 ? -26.342 -10.680 43.043 1.00 56.03 105 ILE A C 1
ATOM 856 O O . ILE A 1 105 ? -26.880 -11.764 43.276 1.00 56.03 105 ILE A O 1
ATOM 860 N N . ILE A 1 106 ? -25.319 -10.221 43.761 1.00 52.91 106 ILE A N 1
ATOM 861 C CA . ILE A 1 106 ? -24.912 -10.755 45.066 1.00 52.91 106 ILE A CA 1
ATOM 862 C C . ILE A 1 106 ? -24.934 -9.558 46.020 1.00 52.91 106 ILE A C 1
ATOM 864 O O . ILE A 1 106 ? -24.177 -8.622 45.821 1.00 52.91 106 ILE A O 1
ATOM 868 N N . GLU A 1 107 ? -25.854 -9.563 46.989 1.00 52.25 107 GLU A N 1
ATOM 869 C CA . GLU A 1 107 ? -25.914 -8.594 48.103 1.00 52.25 107 GLU A CA 1
ATOM 870 C C . GLU A 1 107 ? -25.739 -7.103 47.714 1.00 52.25 107 GLU A C 1
AT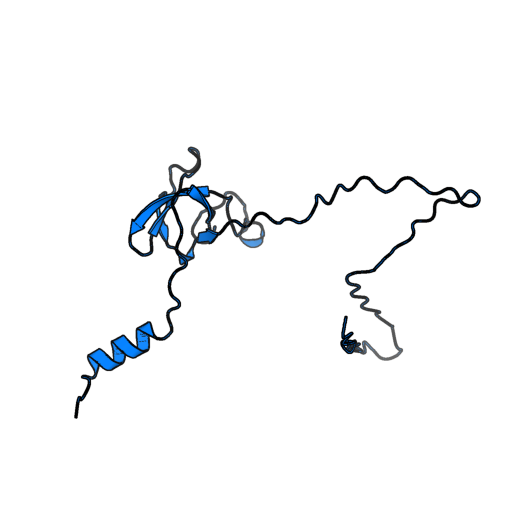OM 872 O O . GLU A 1 107 ? -24.868 -6.409 48.217 1.00 52.25 107 GLU A O 1
ATOM 877 N N . GLU A 1 108 ? -26.638 -6.605 46.855 1.00 53.78 108 GLU A N 1
ATOM 878 C CA . GLU A 1 108 ? -26.948 -5.169 46.658 1.00 53.78 108 GLU A CA 1
ATOM 879 C C . GLU A 1 108 ? -25.844 -4.217 46.137 1.00 53.78 108 GLU A C 1
ATOM 881 O O . GLU A 1 108 ? -26.126 -3.030 45.971 1.00 53.78 108 GLU A O 1
ATOM 886 N N . GLU A 1 109 ? -24.658 -4.701 45.749 1.00 42.47 109 GLU A N 1
ATOM 887 C CA . GLU A 1 109 ? -23.645 -3.898 45.037 1.00 42.47 109 GLU A CA 1
ATOM 888 C C . GLU A 1 109 ? -23.195 -4.550 43.712 1.00 42.47 109 GLU A C 1
ATOM 890 O O . GLU A 1 109 ? -22.957 -5.753 43.616 1.00 42.47 109 GLU A O 1
ATOM 895 N N . GLU A 1 110 ? -23.116 -3.745 42.644 1.00 47.44 110 GLU A N 1
ATOM 896 C CA . GLU A 1 110 ? -22.697 -4.188 41.307 1.00 47.44 110 GLU A CA 1
ATOM 897 C C . GLU A 1 110 ? -21.171 -4.379 41.242 1.00 47.44 110 GLU A C 1
ATOM 899 O O . GLU A 1 110 ? -20.421 -3.428 41.002 1.00 47.44 110 GLU A O 1
ATOM 904 N N . GLU A 1 111 ? -20.695 -5.616 41.401 1.00 44.09 111 GLU A N 1
ATOM 905 C CA . GLU A 1 111 ? -19.282 -5.963 41.211 1.00 44.09 111 GLU A CA 1
ATOM 906 C C . GLU A 1 111 ? -19.017 -6.622 39.844 1.00 44.09 111 GLU A C 1
ATOM 908 O O . GLU A 1 111 ? -19.730 -7.523 39.402 1.00 44.09 111 GLU A O 1
ATOM 913 N N . TRP A 1 112 ? -17.948 -6.188 39.164 1.00 48.81 112 TRP A N 1
ATOM 914 C CA . TRP A 1 112 ? -17.486 -6.778 37.902 1.00 48.81 112 TRP A CA 1
ATOM 915 C C . TRP A 1 112 ? -16.308 -7.727 38.155 1.00 48.81 112 TRP A C 1
ATOM 917 O O . TRP A 1 112 ? -15.228 -7.284 38.552 1.00 48.81 112 TRP A O 1
ATOM 927 N N . GLU A 1 113 ? -16.467 -9.021 37.859 1.00 43.47 113 GLU A N 1
ATOM 928 C CA . GLU A 1 113 ? -15.360 -9.983 37.925 1.00 43.47 113 GLU A CA 1
ATOM 929 C C . GLU A 1 113 ? -14.441 -9.843 36.695 1.00 43.47 113 GLU A C 1
ATOM 931 O O . GLU A 1 113 ? -14.829 -10.090 35.551 1.00 43.47 113 GLU A O 1
ATOM 936 N N . VAL A 1 114 ? -13.185 -9.446 36.914 1.00 48.34 114 VAL A N 1
ATOM 937 C CA . VAL A 1 114 ? -12.173 -9.335 35.851 1.00 48.34 114 VAL A CA 1
ATOM 938 C C . VAL A 1 114 ? -11.447 -10.674 35.690 1.00 48.34 114 VAL A C 1
ATOM 940 O O . VAL A 1 114 ? -10.595 -11.018 36.503 1.00 48.34 114 VAL A O 1
ATOM 943 N N . SER A 1 115 ? -11.709 -11.418 34.608 1.00 53.81 115 SER A N 1
ATOM 944 C CA . SER A 1 115 ? -11.117 -12.758 34.418 1.00 53.81 115 SER A CA 1
ATOM 945 C C . SER A 1 115 ? -9.610 -12.755 34.119 1.00 53.81 115 SER A C 1
ATOM 947 O O . SER A 1 115 ? -8.904 -13.690 34.497 1.00 53.81 115 SER A O 1
ATOM 949 N N . LYS A 1 116 ? -9.085 -11.752 33.396 1.00 48.75 116 LYS A N 1
ATOM 950 C CA . LYS A 1 116 ? -7.644 -11.661 33.091 1.00 48.75 116 LYS A CA 1
ATOM 951 C C . LYS A 1 116 ? -7.229 -10.271 32.614 1.00 48.75 116 LYS A C 1
ATOM 953 O O . LYS A 1 116 ? -7.732 -9.775 31.611 1.00 48.75 116 LYS A O 1
ATOM 958 N N . ILE A 1 117 ? -6.231 -9.687 33.270 1.00 58.19 117 ILE A N 1
ATOM 959 C CA . ILE A 1 117 ? -5.554 -8.473 32.799 1.00 58.19 117 ILE A CA 1
ATOM 960 C C . ILE A 1 117 ? -4.544 -8.890 31.719 1.00 58.19 117 ILE A C 1
ATOM 962 O O . ILE A 1 117 ? -3.625 -9.660 31.995 1.00 58.19 117 ILE A O 1
ATOM 966 N N . LEU A 1 118 ? -4.743 -8.440 30.476 1.00 69.81 118 LEU A N 1
ATOM 967 C CA . LEU A 1 118 ? -3.905 -8.840 29.334 1.00 69.81 118 LEU A CA 1
ATOM 968 C C . LEU A 1 118 ? -2.553 -8.121 29.294 1.00 69.81 118 LEU A C 1
ATOM 970 O O . LEU A 1 118 ? -1.564 -8.725 28.885 1.00 69.81 118 LEU A O 1
ATOM 974 N N . ASP A 1 119 ? -2.500 -6.862 29.722 1.00 45.12 119 ASP A N 1
ATOM 975 C CA . ASP A 1 119 ? -1.258 -6.103 29.834 1.00 45.12 119 ASP A CA 1
ATOM 976 C C . ASP A 1 119 ? -1.458 -4.942 30.817 1.00 45.12 119 ASP A C 1
ATOM 978 O O . ASP A 1 119 ? -2.469 -4.240 30.765 1.00 45.12 119 ASP A O 1
ATOM 982 N N . SER A 1 120 ? -0.512 -4.749 31.732 1.00 48.09 120 SER A N 1
ATOM 983 C CA . SER A 1 120 ? -0.529 -3.654 32.703 1.00 48.09 120 SER A CA 1
ATOM 984 C C . SER A 1 120 ? 0.850 -3.013 32.741 1.0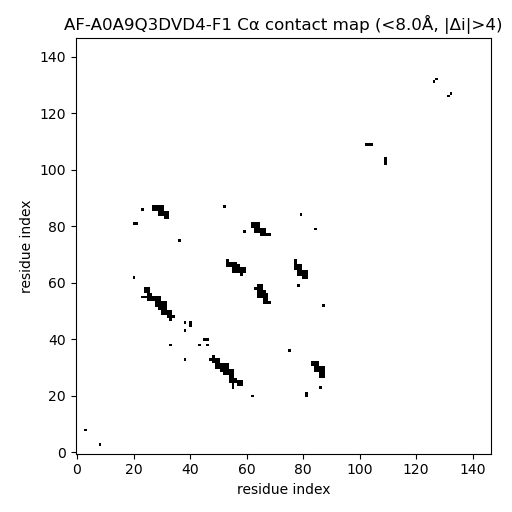0 48.09 120 SER A C 1
ATOM 986 O O . SER A 1 120 ? 1.769 -3.529 33.382 1.00 48.09 120 SER A O 1
ATOM 988 N N . ASN A 1 121 ? 1.005 -1.867 32.080 1.00 55.62 121 ASN A N 1
ATOM 989 C CA . ASN A 1 121 ? 2.209 -1.057 32.220 1.00 55.62 121 ASN A CA 1
ATOM 990 C C . ASN A 1 121 ? 2.079 -0.165 33.464 1.00 55.62 121 ASN A C 1
ATOM 992 O O . ASN A 1 121 ? 1.703 1.003 33.390 1.00 55.62 121 ASN A O 1
ATOM 996 N N . LEU A 1 122 ? 2.329 -0.758 34.632 1.00 52.25 122 LEU A N 1
ATOM 997 C CA . LEU A 1 122 ? 2.404 -0.045 35.904 1.00 52.25 122 LEU A CA 1
ATOM 998 C C . LEU A 1 122 ? 3.793 0.593 36.049 1.00 52.25 122 LEU A C 1
ATOM 1000 O O . LEU A 1 122 ? 4.668 0.058 36.733 1.00 52.25 122 LEU A O 1
ATOM 1004 N N . GLU A 1 123 ? 4.000 1.768 35.452 1.00 49.12 123 GLU A N 1
ATOM 1005 C CA . GLU A 1 123 ? 5.092 2.654 35.872 1.00 49.12 123 GLU A CA 1
ATOM 1006 C C . GLU A 1 123 ? 4.759 3.227 37.260 1.00 49.12 123 GLU A C 1
ATOM 1008 O O . GLU A 1 123 ? 4.220 4.324 37.407 1.00 49.12 123 GLU A O 1
ATOM 1013 N N . ARG A 1 124 ? 5.067 2.474 38.324 1.00 50.09 124 ARG A N 1
ATOM 1014 C CA . ARG A 1 124 ? 5.013 3.009 39.690 1.00 50.09 124 ARG A CA 1
ATOM 1015 C C . ARG A 1 124 ? 6.158 3.999 39.884 1.00 50.09 124 ARG A C 1
ATOM 1017 O O . ARG A 1 124 ? 7.294 3.608 40.142 1.00 50.09 124 ARG A O 1
ATOM 1024 N N . LYS A 1 125 ? 5.851 5.291 39.784 1.00 46.53 125 LYS A N 1
ATOM 1025 C CA . LYS A 1 125 ? 6.768 6.381 40.129 1.00 46.53 125 LYS A CA 1
ATOM 1026 C C . LYS A 1 125 ? 6.816 6.526 41.654 1.00 46.53 125 LYS A C 1
ATOM 1028 O O . LYS A 1 125 ? 6.089 7.329 42.227 1.00 46.53 125 LYS A O 1
ATOM 1033 N N . ILE A 1 126 ? 7.625 5.706 42.323 1.00 51.47 126 ILE A N 1
ATOM 1034 C CA . ILE A 1 126 ? 7.877 5.868 43.760 1.00 51.47 126 ILE A CA 1
ATOM 1035 C C . ILE A 1 126 ? 8.853 7.034 43.926 1.00 51.47 126 ILE A C 1
ATOM 1037 O O . ILE A 1 126 ? 9.949 7.024 43.368 1.00 51.47 126 ILE A O 1
ATOM 1041 N N . MET A 1 127 ? 8.437 8.062 44.663 1.00 41.19 127 MET A N 1
ATOM 1042 C CA . MET A 1 127 ? 9.292 9.188 45.019 1.00 41.19 127 MET A CA 1
ATOM 1043 C C . MET A 1 127 ? 10.170 8.765 46.202 1.00 41.19 127 MET A C 1
ATOM 1045 O O . MET A 1 127 ? 9.683 8.648 47.322 1.00 41.19 127 MET A O 1
ATOM 1049 N N . VAL A 1 128 ? 11.448 8.487 45.946 1.00 54.84 128 VAL A N 1
ATOM 1050 C CA . VAL A 1 128 ? 12.450 8.217 46.991 1.00 54.84 128 VAL A CA 1
ATOM 1051 C C . VAL A 1 128 ? 13.149 9.538 47.348 1.00 54.84 128 VAL A C 1
ATOM 1053 O O . VAL A 1 128 ? 13.403 10.342 46.442 1.00 54.84 128 VAL A O 1
ATOM 1056 N N . PRO A 1 129 ? 13.465 9.817 48.629 1.00 37.50 129 PRO A N 1
ATOM 1057 C CA . PRO A 1 129 ? 14.208 11.020 48.989 1.00 37.50 129 PRO A CA 1
ATOM 1058 C C . PRO A 1 129 ? 15.606 10.943 48.358 1.00 37.50 129 PRO A C 1
ATOM 1060 O O . PRO A 1 129 ? 16.406 10.098 48.746 1.00 37.50 129 PRO A O 1
ATOM 1063 N N . GLY A 1 130 ? 15.883 11.787 47.357 1.00 57.62 130 GLY A N 1
ATOM 1064 C CA . GLY A 1 130 ? 17.184 11.840 46.673 1.00 57.62 130 GLY A CA 1
ATOM 1065 C C . GLY A 1 130 ? 17.157 11.755 45.141 1.00 57.62 130 GLY A C 1
ATOM 1066 O O . GLY A 1 130 ? 18.183 12.020 44.523 1.00 57.62 130 GLY A O 1
ATOM 1067 N N . GLY A 1 131 ? 16.014 11.463 44.504 1.00 53.00 131 GLY A N 1
ATOM 1068 C CA . GLY A 1 131 ? 15.876 11.524 43.039 1.00 53.00 131 GLY A CA 1
ATOM 1069 C C . GLY A 1 131 ? 15.141 10.339 42.406 1.00 53.00 131 GLY A C 1
ATOM 1070 O O . GLY A 1 131 ? 14.655 9.445 43.092 1.00 53.00 131 GLY A O 1
ATOM 1071 N N . MET A 1 132 ? 15.013 10.362 41.073 1.00 44.16 132 MET A N 1
ATOM 1072 C CA . MET A 1 132 ? 14.286 9.340 40.307 1.00 44.16 132 MET A CA 1
ATOM 1073 C C . MET A 1 132 ? 15.137 8.079 40.118 1.00 44.16 132 MET A C 1
ATOM 1075 O O . MET A 1 132 ? 16.046 8.072 39.290 1.00 44.16 132 MET A O 1
ATOM 1079 N N . GLU A 1 133 ? 14.800 6.989 40.802 1.00 44.09 133 GLU A N 1
ATOM 1080 C CA . GLU A 1 133 ? 15.386 5.675 40.525 1.00 44.09 133 GLU A CA 1
ATOM 1081 C C . GLU A 1 133 ? 14.457 4.856 39.614 1.00 44.09 133 GLU A C 1
ATOM 1083 O O . GLU A 1 133 ? 13.319 4.535 39.965 1.00 44.09 133 GLU A O 1
ATOM 1088 N N . ARG A 1 134 ? 14.917 4.539 38.394 1.00 42.34 134 ARG A N 1
ATOM 1089 C CA . ARG A 1 134 ? 14.170 3.701 37.440 1.00 42.34 134 ARG A CA 1
ATOM 1090 C C . ARG A 1 134 ? 14.414 2.227 37.761 1.00 42.34 134 ARG A C 1
ATOM 1092 O O . ARG A 1 134 ? 15.362 1.635 37.250 1.00 42.34 134 ARG A O 1
ATOM 1099 N N . PHE A 1 135 ? 13.536 1.603 38.538 1.00 44.38 135 PHE A N 1
ATOM 1100 C CA . PHE A 1 135 ? 13.545 0.146 38.674 1.00 44.38 135 PHE A CA 1
ATOM 1101 C C . PHE A 1 135 ? 12.885 -0.498 37.447 1.00 44.38 135 PHE A C 1
ATOM 1103 O O . PHE A 1 135 ? 11.663 -0.546 37.328 1.00 44.38 135 PHE A O 1
ATOM 1110 N N . GLN A 1 136 ? 13.701 -1.005 36.517 1.00 35.66 136 GLN A N 1
ATOM 1111 C CA . GLN A 1 136 ? 13.242 -1.878 35.431 1.00 35.66 136 GLN A CA 1
ATOM 1112 C C . GLN A 1 136 ? 12.756 -3.201 36.041 1.00 35.66 136 GLN A C 1
ATOM 1114 O O . GLN A 1 136 ? 13.536 -4.130 36.253 1.00 35.66 136 GLN A O 1
ATOM 1119 N N . SER A 1 137 ? 11.461 -3.292 36.346 1.00 41.59 137 SER A N 1
ATOM 1120 C CA . SER A 1 137 ? 10.832 -4.548 36.756 1.00 41.59 137 SER A CA 1
ATOM 1121 C C . SER A 1 137 ? 10.750 -5.482 35.550 1.00 41.59 137 SER A C 1
ATOM 1123 O O . SER A 1 137 ? 9.773 -5.511 34.809 1.00 41.59 137 SER A O 1
ATOM 1125 N N . ARG A 1 138 ? 11.822 -6.243 35.325 1.00 42.62 138 ARG A N 1
ATOM 1126 C CA . ARG A 1 138 ? 11.867 -7.324 34.341 1.00 42.62 138 ARG A CA 1
ATOM 1127 C C . ARG A 1 138 ? 11.019 -8.485 34.860 1.00 42.62 138 ARG A C 1
ATOM 1129 O O . ARG A 1 138 ? 11.520 -9.338 35.591 1.00 42.62 138 ARG A O 1
ATOM 1136 N N . LEU A 1 139 ? 9.745 -8.538 34.476 1.00 42.59 139 LEU A N 1
ATOM 1137 C CA . LEU A 1 139 ? 8.938 -9.743 34.660 1.00 42.59 139 LEU A CA 1
ATOM 1138 C C . LEU A 1 139 ? 9.583 -10.885 33.858 1.00 42.59 139 LEU A C 1
ATOM 1140 O O . LEU A 1 139 ? 9.719 -10.825 32.633 1.00 42.59 139 LEU A O 1
ATOM 1144 N N . ARG A 1 140 ? 10.045 -11.920 34.567 1.00 40.62 140 ARG A N 1
ATOM 1145 C CA . ARG A 1 140 ? 10.484 -13.177 33.958 1.00 40.62 140 ARG A CA 1
ATOM 1146 C C . ARG A 1 140 ? 9.262 -13.846 33.327 1.00 40.62 140 ARG A C 1
ATOM 1148 O O . ARG A 1 140 ? 8.280 -14.096 34.016 1.00 40.62 140 ARG A O 1
ATOM 1155 N N . LYS A 1 141 ? 9.349 -14.144 32.024 1.00 37.78 141 LYS A N 1
ATOM 1156 C CA . LYS A 1 141 ? 8.430 -15.046 31.317 1.00 37.78 141 LYS A CA 1
ATOM 1157 C C . LYS A 1 141 ? 8.305 -16.343 32.115 1.00 37.78 141 LYS A C 1
ATOM 1159 O O . LYS A 1 141 ? 9.291 -17.066 32.247 1.00 37.78 141 LYS A O 1
ATOM 1164 N N . ILE A 1 142 ? 7.109 -16.645 32.596 1.00 42.28 142 ILE A N 1
ATOM 1165 C CA . ILE A 1 142 ? 6.760 -18.001 33.009 1.00 42.28 142 ILE A CA 1
ATOM 1166 C C . ILE A 1 142 ? 6.451 -18.760 31.715 1.00 42.28 142 ILE A C 1
ATOM 1168 O O . ILE A 1 142 ? 5.522 -18.404 30.993 1.00 42.28 142 ILE A O 1
ATOM 1172 N N . HIS A 1 143 ? 7.282 -19.747 31.373 1.00 39.69 143 HIS A N 1
ATOM 1173 C CA . HIS A 1 143 ? 6.865 -20.820 30.474 1.00 39.69 143 HIS A CA 1
ATOM 1174 C C . HIS A 1 143 ? 5.810 -21.628 31.228 1.00 39.69 143 HIS A C 1
ATOM 1176 O O . HIS A 1 143 ? 6.096 -22.111 32.322 1.00 39.69 143 HIS A O 1
ATOM 1182 N N . LEU A 1 144 ? 4.626 -21.795 30.648 1.00 35.16 144 LEU A N 1
ATOM 1183 C CA . LEU A 1 144 ? 3.740 -22.888 31.024 1.00 35.16 144 LEU A CA 1
ATOM 1184 C C . LEU A 1 144 ? 3.679 -23.836 29.833 1.00 35.16 144 LEU A C 1
ATOM 1186 O O . LEU A 1 144 ? 3.244 -23.462 28.744 1.00 35.16 144 LEU A O 1
ATOM 1190 N N . GLY A 1 145 ? 4.234 -25.025 30.049 1.00 36.16 145 GLY A N 1
ATOM 1191 C CA . GLY A 1 145 ? 4.087 -26.163 29.163 1.00 36.16 145 GLY A CA 1
ATOM 1192 C C . GLY A 1 145 ? 2.737 -26.857 29.345 1.00 36.16 145 GLY A C 1
ATOM 1193 O O . GLY A 1 145 ? 2.121 -26.762 30.403 1.00 36.16 145 GLY A O 1
ATOM 1194 N N . THR A 1 146 ? 2.381 -27.568 28.271 1.00 33.66 146 THR A N 1
ATOM 1195 C CA . THR A 1 146 ? 1.574 -28.800 28.157 1.00 33.66 146 THR A CA 1
ATOM 1196 C C . THR A 1 146 ? 0.117 -28.800 28.630 1.00 33.66 146 THR A C 1
ATOM 1198 O O . THR A 1 146 ? -0.159 -28.684 29.821 1.00 33.66 146 THR A O 1
ATOM 1201 N N . A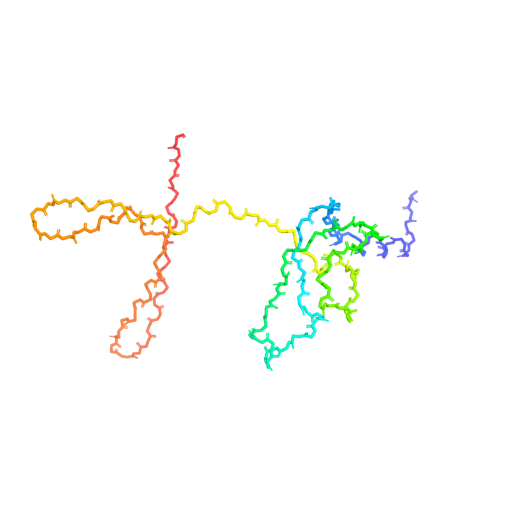SN A 1 147 ? -0.795 -29.136 27.710 1.00 36.16 147 ASN A N 1
ATOM 1202 C CA . ASN A 1 147 ? -1.163 -30.540 27.464 1.00 36.16 147 ASN A CA 1
ATOM 1203 C C . ASN A 1 147 ? -1.377 -30.759 25.959 1.00 36.16 147 ASN A C 1
ATOM 1205 O O . ASN A 1 147 ? -2.013 -29.871 25.348 1.00 36.16 147 ASN A O 1
#

pLDDT: mean 72.52, std 19.6, range [33.66, 95.94]

Foldseek 3Di:
DDDDDPVSVVVVVVCVPDDQQDDDDAQFWKWFACPPPDDPDPDPVPDDRTDGTWGFHADPDSFKTFTDDDPVPPVDHRIDGSVRIDTDDDPPPPDPPPPPPDFDDDPPDGDDDDPDDPDDPPPPQDDDPPDGDDDPPPDDDDDDDDD

Secondary structure (DSSP, 8-state):
-----HHHHHHHHHHTT-PPPPP--TT-EEEEEGGGS--SSS-GGGS-SEEEEEEEEEEEETTEEEE---GGGTTS-SEEEGGGEEE--------S-PPPPPPP-STTS------------------BTTB-------PPP------

Nearest PDB structures (foldseek):
  7q5b-assembly1_A  TM=7.586E-01  e=2.692E-03  Saccharomyces cerevisiae S288C
  7q5b-assembly1_C  TM=6.384E-01  e=7.343E-04  Saccharomyces cerevisiae S288C
  8a3w-assembly1_K  TM=7.035E-01  e=6.717E-02  Leishmania major strain Friedlin
  8rxx-assembly1_LK  TM=6.981E-01  e=1.036E-01  Leishmania major strain Friedlin
  8a98-assembly1_K  TM=6.988E-01  e=1.807E-01  Leishmania major strain Friedlin

Sequence (147 aa):
MNTLTPDEWLLQNADKSRASPPDFNPGNMVWLSSKNIKSARPTKKLSERWLGPFPILKKVITHAYHLKLPSQWKWIHPVFQISLLELFKTSTIPNPHQEPPPPIIIEEEEEWEVSKILDSNLERKIMVPGGMERFQSRLRKIHLGTN

Solvent-accessible surface area (backbone atoms only — not comparable to full-atom values): 10252 Å² total; per-residue (Å²): 134,92,78,77,53,75,68,56,51,52,55,55,60,64,53,72,76,58,73,80,77,82,87,80,55,64,67,42,41,23,28,36,50,31,88,88,52,90,66,93,58,96,45,77,90,79,43,69,65,60,42,68,73,30,38,29,67,40,78,75,48,102,56,28,36,30,42,58,69,63,85,89,50,73,92,54,78,50,64,44,48,56,92,46,51,43,79,58,74,83,74,87,68,73,67,89,80,59,78,76,78,80,85,69,88,58,91,94,51,94,72,84,87,82,91,72,87,90,79,79,90,77,82,77,83,68,86,50,98,90,56,91,72,86,78,81,81,75,79,76,82,78,85,81,80,87,134

InterPro domains:
  IPR056924 Tf2-1-like, SH3-like domain [PF24626] (27-87)